Protein AF-D8LJP8-F1 (afdb_monomer_lite)

Radius of gyration: 21.9 Å; chains: 1; bounding box: 52×28×73 Å

Sequence (180 aa):
MHTNVEKFDPRVEEVFKGVQVVSAMCDAFAHGAFSVANVTGPIDVIYMVYLHGGVPVEGTPTKDTMECIILFVAAVGMVVGLWTYGHKVMTTIGARIAKITPSRGFSIELGAVLVMITCTRTKVGATVGVALLEGKLGLNFPMLFKIVVGWGATVVICGPACALFFVQGVYAPFAYDTVD

Structure (mmCIF, N/CA/C/O backbone):
data_AF-D8LJP8-F1
#
_entry.id   AF-D8LJP8-F1
#
loop_
_atom_site.group_PDB
_atom_site.id
_atom_site.type_symbol
_atom_site.label_atom_id
_atom_site.label_alt_id
_atom_site.label_comp_id
_atom_site.label_asym_id
_atom_site.label_entity_id
_atom_site.label_seq_id
_atom_site.pdbx_PDB_ins_code
_atom_site.Cartn_x
_atom_site.Cartn_y
_atom_site.Cartn_z
_atom_site.occupancy
_atom_site.B_iso_or_equiv
_atom_site.auth_seq_id
_atom_site.auth_comp_id
_atom_site.auth_asym_id
_atom_site.auth_atom_id
_atom_site.pdbx_PDB_model_num
ATOM 1 N N . MET A 1 1 ? -26.110 1.781 10.445 1.00 49.38 1 MET A N 1
ATOM 2 C CA . MET A 1 1 ? -25.273 0.712 9.851 1.00 49.38 1 MET A CA 1
ATOM 3 C C . MET A 1 1 ? -24.505 -0.131 10.876 1.00 49.38 1 MET A C 1
ATOM 5 O O . MET A 1 1 ? -24.266 -1.284 10.570 1.00 49.38 1 MET A O 1
ATOM 9 N N . HIS A 1 2 ? -24.183 0.352 12.089 1.00 61.50 2 HIS A N 1
ATOM 10 C CA . HIS A 1 2 ? -23.425 -0.429 13.093 1.00 61.50 2 HIS A CA 1
ATOM 11 C C . HIS A 1 2 ? -24.123 -0.500 14.465 1.00 61.50 2 HIS A C 1
ATOM 13 O O . HIS A 1 2 ? -23.539 -0.159 15.491 1.00 61.50 2 HIS A O 1
ATOM 19 N N . THR A 1 3 ? -25.404 -0.870 14.484 1.00 56.06 3 THR A N 1
ATOM 20 C CA . THR A 1 3 ? -26.235 -0.920 15.705 1.00 56.06 3 THR A CA 1
ATOM 21 C C . THR A 1 3 ? -26.060 -2.201 16.526 1.00 56.06 3 THR A C 1
ATOM 23 O O . THR A 1 3 ? -26.258 -2.149 17.733 1.00 56.06 3 THR A O 1
ATOM 26 N N . ASN A 1 4 ? -25.614 -3.302 15.909 1.00 62.75 4 ASN A N 1
ATOM 27 C CA . ASN A 1 4 ? -25.424 -4.615 16.557 1.00 62.75 4 ASN A CA 1
ATOM 28 C C . ASN A 1 4 ? -23.976 -4.884 16.995 1.00 62.75 4 ASN A C 1
ATOM 30 O O . ASN A 1 4 ? -23.571 -6.027 17.168 1.00 62.75 4 ASN A O 1
ATOM 34 N N . VAL A 1 5 ? -23.171 -3.833 17.104 1.00 64.88 5 VAL A N 1
ATOM 35 C CA . VAL A 1 5 ? -21.741 -3.955 17.370 1.00 64.88 5 VAL A CA 1
ATOM 36 C C . VAL A 1 5 ? -21.498 -3.909 18.875 1.00 64.88 5 VAL A C 1
ATOM 38 O O . VAL A 1 5 ? -22.013 -3.009 19.543 1.00 64.88 5 VAL A O 1
ATOM 41 N N . GLU A 1 6 ? -20.702 -4.852 19.385 1.00 67.88 6 GLU A N 1
ATOM 42 C CA . GLU A 1 6 ? -20.292 -4.897 20.791 1.00 67.88 6 GLU A CA 1
ATOM 43 C C . GLU A 1 6 ? -19.692 -3.550 21.213 1.00 67.88 6 GLU A C 1
ATOM 45 O O . GLU A 1 6 ? -18.877 -2.960 20.490 1.00 67.88 6 GLU A O 1
ATOM 50 N N . LYS A 1 7 ? -20.174 -3.032 22.347 1.00 74.06 7 LYS A N 1
ATOM 51 C CA . LYS A 1 7 ? -19.783 -1.734 22.893 1.00 74.06 7 LYS A CA 1
ATOM 52 C C . LYS A 1 7 ? -18.790 -1.969 24.023 1.00 74.06 7 LYS A C 1
ATOM 54 O O . LYS A 1 7 ? -19.173 -2.484 25.067 1.00 74.06 7 LYS A O 1
ATOM 59 N N . PHE A 1 8 ? -17.548 -1.563 23.807 1.00 77.31 8 PHE A N 1
ATOM 60 C CA . PHE A 1 8 ? -16.518 -1.590 24.839 1.00 77.31 8 PHE A CA 1
ATOM 61 C C . PHE A 1 8 ? -16.682 -0.437 25.836 1.00 77.31 8 PHE A C 1
ATOM 63 O O . PHE A 1 8 ? -17.315 0.581 25.532 1.00 77.31 8 PHE A O 1
ATOM 70 N N . ASP A 1 9 ? -16.116 -0.612 27.032 1.00 86.38 9 ASP A N 1
ATOM 71 C CA . ASP A 1 9 ? -16.129 0.403 28.087 1.00 86.38 9 ASP A CA 1
ATOM 72 C C . ASP A 1 9 ? -15.403 1.683 27.611 1.00 86.38 9 ASP A C 1
ATOM 74 O O . ASP A 1 9 ? -14.249 1.605 27.168 1.00 86.38 9 ASP A O 1
ATOM 78 N N . PRO A 1 10 ? -16.032 2.871 27.714 1.00 84.19 10 PRO A N 1
ATOM 79 C CA . PRO A 1 10 ? -15.422 4.138 27.316 1.00 84.19 10 PRO A CA 1
ATOM 80 C C . PRO A 1 10 ? -14.067 4.429 27.972 1.00 84.19 10 PRO A C 1
ATOM 82 O O . PRO A 1 10 ? -13.213 5.041 27.333 1.00 84.19 10 PRO A O 1
ATOM 85 N N . ARG A 1 11 ? -13.851 3.988 29.219 1.00 84.50 11 ARG A N 1
ATOM 86 C CA . ARG A 1 11 ? -12.587 4.200 29.946 1.00 84.50 11 ARG A CA 1
ATOM 87 C C . ARG A 1 11 ? -11.441 3.413 29.323 1.00 84.50 11 ARG A C 1
ATOM 89 O O . ARG A 1 11 ? -10.325 3.913 29.233 1.00 84.50 11 ARG A O 1
ATOM 96 N N . VAL A 1 12 ? -11.725 2.195 28.867 1.00 84.25 12 VAL A N 1
ATOM 97 C CA . VAL A 1 12 ? -10.744 1.355 28.170 1.00 84.25 12 VAL A CA 1
ATOM 98 C C . VAL A 1 12 ? -10.414 1.977 26.817 1.00 84.25 12 VAL A C 1
ATOM 100 O O . VAL A 1 12 ? -9.245 2.145 26.486 1.00 84.25 12 VAL A O 1
ATOM 103 N N . GLU A 1 13 ? -11.427 2.411 26.066 1.00 87.12 13 GLU A N 1
ATOM 104 C CA . GLU A 1 13 ? -11.219 3.071 24.773 1.00 87.12 13 GLU A CA 1
ATOM 105 C C . GLU A 1 13 ? -10.412 4.371 24.892 1.00 87.12 13 GLU A C 1
ATOM 107 O O . GLU A 1 13 ? -9.643 4.699 23.993 1.00 87.12 13 GLU A O 1
ATOM 112 N N . GLU A 1 14 ? -10.537 5.110 25.994 1.00 87.38 14 GLU A N 1
ATOM 113 C CA . GLU A 1 14 ? -9.753 6.324 26.235 1.00 87.38 14 GLU A CA 1
ATOM 114 C C . GLU A 1 14 ? -8.258 6.041 26.419 1.00 87.38 14 GLU A C 1
ATOM 116 O O . GLU A 1 14 ? -7.433 6.721 25.811 1.00 87.38 14 GLU A O 1
ATOM 121 N N . VAL A 1 15 ? -7.905 4.992 27.165 1.00 88.81 15 VAL A N 1
ATOM 122 C CA . VAL A 1 15 ? -6.510 4.542 27.301 1.00 88.81 15 VAL A CA 1
ATOM 123 C C . VAL A 1 15 ? -5.977 4.020 25.964 1.00 88.81 15 VAL A C 1
ATOM 125 O O . VAL A 1 15 ? -4.871 4.371 25.547 1.00 88.81 15 VAL A O 1
ATOM 128 N N . PHE A 1 16 ? -6.785 3.238 25.243 1.00 87.88 16 PHE A N 1
ATOM 129 C CA . PHE A 1 16 ? -6.397 2.680 23.949 1.00 87.88 16 PHE A CA 1
ATOM 130 C C . PHE A 1 16 ? -6.230 3.737 22.854 1.00 87.88 16 PHE A C 1
ATOM 132 O O . PHE A 1 16 ? -5.479 3.484 21.921 1.00 87.88 16 PHE A O 1
ATOM 139 N N . LYS A 1 17 ? -6.825 4.936 22.958 1.00 88.12 17 LYS A N 1
ATOM 140 C CA . LYS A 1 17 ? -6.559 6.033 22.001 1.00 88.12 17 LYS A CA 1
ATOM 141 C C . LYS A 1 17 ? -5.079 6.384 21.922 1.00 88.12 17 LYS A C 1
ATOM 143 O O . LYS A 1 17 ? -4.559 6.533 20.822 1.00 88.12 17 LYS A O 1
ATOM 148 N N . GLY A 1 18 ? -4.411 6.526 23.068 1.00 89.56 18 GLY A N 1
ATOM 149 C CA . GLY A 1 18 ? -2.990 6.881 23.101 1.00 89.56 18 GLY A CA 1
ATOM 150 C C . GLY A 1 18 ? -2.128 5.788 22.475 1.00 89.56 18 GLY A C 1
ATOM 151 O O . GLY A 1 18 ? -1.296 6.065 21.614 1.00 89.56 18 GLY A O 1
ATOM 152 N N . VAL A 1 19 ? -2.393 4.537 22.854 1.00 88.94 19 VAL A N 1
ATOM 153 C CA . VAL A 1 19 ? -1.690 3.364 22.319 1.00 88.94 19 VAL A CA 1
ATOM 154 C C . VAL A 1 19 ? -1.917 3.225 20.811 1.00 88.94 19 VAL A C 1
ATOM 156 O O . VAL A 1 19 ? -0.961 3.004 20.075 1.00 88.94 19 VAL A O 1
ATOM 159 N N . GLN A 1 20 ? -3.152 3.441 20.354 1.00 89.94 20 GLN A N 1
ATOM 160 C CA . GLN A 1 20 ? -3.548 3.334 18.954 1.00 89.94 20 GLN A CA 1
ATOM 161 C C . GLN A 1 20 ? -2.838 4.345 18.052 1.00 89.94 20 GLN A C 1
ATOM 163 O O . GLN A 1 20 ? -2.510 4.043 16.912 1.00 89.94 20 GLN A O 1
ATOM 168 N N . VAL A 1 21 ? -2.602 5.566 18.536 1.00 91.25 21 VAL A N 1
ATOM 169 C CA . VAL A 1 21 ? -1.861 6.565 17.751 1.00 91.25 21 VAL A CA 1
ATOM 170 C C . VAL A 1 21 ? -0.415 6.116 17.556 1.00 91.25 21 VAL A C 1
ATOM 172 O O . VAL A 1 21 ? 0.109 6.206 16.449 1.00 91.25 21 VAL A O 1
ATOM 175 N N . VAL A 1 22 ? 0.221 5.598 18.607 1.00 89.81 22 VAL A N 1
ATOM 176 C CA . VAL A 1 22 ? 1.611 5.130 18.531 1.00 89.81 22 VAL A CA 1
ATOM 177 C C . VAL A 1 22 ? 1.727 3.909 17.618 1.00 89.81 22 VAL A C 1
ATOM 179 O O . VAL A 1 22 ? 2.612 3.876 16.763 1.00 89.81 22 VAL A O 1
ATOM 182 N N . SER A 1 23 ? 0.825 2.931 17.740 1.00 88.25 23 SER A N 1
ATOM 183 C CA . SER A 1 23 ? 0.823 1.755 16.864 1.00 88.25 23 SER A CA 1
ATOM 184 C C . SER A 1 23 ? 0.556 2.123 15.405 1.00 88.25 23 SER A C 1
ATOM 186 O O . SER A 1 23 ? 1.270 1.630 14.532 1.00 88.25 23 SER A O 1
ATOM 188 N N . ALA A 1 24 ? -0.355 3.065 15.143 1.00 88.81 24 ALA A N 1
ATOM 189 C CA . ALA A 1 24 ? -0.639 3.546 13.794 1.00 88.81 24 ALA A CA 1
ATOM 190 C C . ALA A 1 24 ? 0.585 4.223 13.162 1.00 88.81 24 ALA A C 1
ATOM 192 O O . ALA A 1 24 ? 0.849 4.050 11.973 1.00 88.81 24 ALA A O 1
ATOM 193 N N . MET A 1 25 ? 1.372 4.968 13.948 1.00 89.44 25 MET A N 1
ATOM 194 C CA . MET A 1 25 ? 2.631 5.557 13.479 1.00 89.44 25 MET A CA 1
ATOM 195 C C . MET A 1 25 ? 3.663 4.481 13.124 1.00 89.44 25 MET A C 1
ATOM 197 O O . MET A 1 25 ? 4.328 4.586 12.091 1.00 89.44 25 MET A O 1
ATOM 201 N N . CYS A 1 26 ? 3.786 3.436 13.946 1.00 86.06 26 CYS A N 1
ATOM 202 C CA . CYS A 1 26 ? 4.675 2.310 13.667 1.00 86.06 26 CYS A CA 1
ATOM 203 C C . CYS A 1 26 ? 4.248 1.532 12.412 1.00 86.06 26 CYS A C 1
ATOM 205 O O . CYS A 1 26 ? 5.097 1.231 11.570 1.00 86.06 26 CYS A O 1
ATOM 207 N N . ASP A 1 27 ? 2.952 1.242 12.254 1.00 84.75 27 ASP A N 1
ATOM 208 C CA . ASP A 1 27 ? 2.421 0.566 11.065 1.00 84.75 27 ASP A CA 1
ATOM 209 C C . ASP A 1 27 ? 2.625 1.418 9.808 1.00 84.75 27 ASP A C 1
ATOM 211 O O . ASP A 1 27 ? 3.135 0.917 8.805 1.00 84.75 27 ASP A O 1
ATOM 215 N N . ALA A 1 28 ? 2.336 2.722 9.874 1.00 87.12 28 ALA A N 1
ATOM 216 C CA . ALA A 1 28 ? 2.555 3.644 8.764 1.00 87.12 28 ALA A CA 1
ATOM 217 C C . ALA A 1 28 ? 4.030 3.696 8.336 1.00 87.12 28 ALA A C 1
ATOM 219 O O . ALA A 1 28 ? 4.318 3.700 7.138 1.00 87.12 28 ALA A O 1
ATOM 220 N N . PHE A 1 29 ? 4.969 3.681 9.287 1.00 84.06 29 PHE A N 1
ATOM 221 C CA . PHE A 1 29 ? 6.401 3.632 8.989 1.00 84.06 29 PHE A CA 1
ATOM 222 C C . PHE A 1 29 ? 6.801 2.318 8.302 1.00 84.06 29 PHE A C 1
ATOM 224 O O . PHE A 1 29 ? 7.418 2.340 7.234 1.00 84.06 29 PHE A O 1
ATOM 231 N N . ALA A 1 30 ? 6.404 1.172 8.863 1.00 81.94 30 ALA A N 1
ATOM 232 C CA . ALA A 1 30 ? 6.719 -0.143 8.304 1.00 81.94 30 ALA A CA 1
ATOM 233 C C . ALA A 1 30 ? 6.080 -0.352 6.917 1.00 81.94 30 ALA A C 1
ATOM 235 O O . ALA A 1 30 ? 6.735 -0.799 5.972 1.00 81.94 30 ALA A O 1
ATOM 236 N N . HIS A 1 31 ? 4.806 0.024 6.764 1.00 80.50 31 HIS A N 1
ATOM 237 C CA . HIS A 1 31 ? 4.093 0.011 5.488 1.00 80.50 31 HIS A CA 1
ATOM 238 C C . HIS A 1 31 ? 4.750 0.955 4.477 1.00 80.50 31 HIS A C 1
ATOM 240 O O . HIS A 1 31 ? 4.859 0.613 3.293 1.00 80.50 31 HIS A O 1
ATOM 246 N N . GLY A 1 32 ? 5.183 2.127 4.941 1.00 83.12 32 GLY A N 1
ATOM 247 C CA . GLY A 1 32 ? 5.884 3.128 4.155 1.00 83.12 32 GLY A CA 1
ATOM 248 C C . GLY A 1 32 ? 7.150 2.566 3.528 1.00 83.12 32 GLY A C 1
ATOM 249 O O . GLY A 1 32 ? 7.269 2.553 2.304 1.00 83.12 32 GLY A O 1
ATOM 250 N N . ALA A 1 33 ? 8.035 2.013 4.358 1.00 79.38 33 ALA A N 1
ATOM 251 C CA . ALA A 1 33 ? 9.297 1.419 3.925 1.00 79.38 33 ALA A CA 1
ATOM 252 C C . ALA A 1 33 ? 9.096 0.310 2.876 1.00 79.38 33 ALA A C 1
ATOM 254 O O . ALA A 1 33 ? 9.751 0.318 1.834 1.00 79.38 33 ALA A O 1
ATOM 255 N N . PHE A 1 34 ? 8.134 -0.593 3.097 1.00 80.12 34 PHE A N 1
ATOM 256 C CA . PHE A 1 34 ? 7.815 -1.660 2.140 1.00 80.12 34 PHE A CA 1
ATOM 257 C C . PHE A 1 34 ? 7.303 -1.120 0.797 1.00 80.12 34 PHE A C 1
ATOM 259 O O . PHE A 1 34 ? 7.653 -1.628 -0.266 1.00 80.12 34 PHE A O 1
ATOM 266 N N . SER A 1 35 ? 6.468 -0.079 0.833 1.00 84.06 35 SER A N 1
ATOM 267 C CA . SER A 1 35 ? 5.879 0.486 -0.386 1.00 84.06 35 SER A CA 1
ATOM 268 C C . SER A 1 35 ? 6.912 1.257 -1.204 1.00 84.06 35 SER A C 1
ATOM 270 O O . SER A 1 35 ? 6.898 1.163 -2.428 1.00 84.06 35 SER A O 1
ATOM 272 N N . VAL A 1 36 ? 7.835 1.966 -0.542 1.00 82.31 36 VAL A N 1
ATOM 273 C CA . VAL A 1 36 ? 8.947 2.663 -1.205 1.00 82.31 36 VAL A CA 1
ATOM 274 C C . VAL A 1 36 ? 9.844 1.668 -1.941 1.00 82.31 36 VAL A C 1
ATOM 276 O O . VAL A 1 36 ? 10.126 1.897 -3.112 1.00 82.31 36 VAL A O 1
ATOM 279 N N . ALA A 1 37 ? 10.195 0.533 -1.326 1.00 76.19 37 ALA A N 1
ATOM 280 C CA . ALA A 1 37 ? 11.026 -0.492 -1.966 1.00 76.19 37 ALA A CA 1
ATOM 281 C C . ALA A 1 37 ? 10.419 -1.035 -3.277 1.00 76.19 37 ALA A C 1
ATOM 283 O O . ALA A 1 37 ? 11.126 -1.225 -4.267 1.00 76.19 37 ALA A O 1
ATOM 284 N N . ASN A 1 38 ? 9.095 -1.230 -3.311 1.00 79.31 38 ASN A N 1
ATOM 285 C CA . ASN A 1 38 ? 8.394 -1.687 -4.516 1.00 79.31 38 ASN A CA 1
ATOM 286 C C . ASN A 1 38 ? 8.396 -0.643 -5.645 1.00 79.31 38 ASN A C 1
ATOM 288 O O . ASN A 1 38 ? 8.328 -1.014 -6.814 1.00 79.31 38 ASN A O 1
ATOM 292 N N . VAL A 1 39 ? 8.455 0.650 -5.309 1.00 83.75 39 VAL A N 1
ATOM 293 C CA . VAL A 1 39 ? 8.534 1.744 -6.291 1.00 83.75 39 VAL A CA 1
ATOM 294 C C . VAL A 1 39 ? 9.967 1.936 -6.779 1.00 83.75 39 VAL A C 1
ATOM 296 O O . VAL A 1 39 ? 10.181 2.151 -7.970 1.00 83.75 39 VAL A O 1
ATOM 299 N N . THR A 1 40 ? 10.955 1.852 -5.886 1.00 81.44 40 THR A N 1
ATOM 300 C CA . THR A 1 40 ? 12.355 2.093 -6.245 1.00 81.44 40 THR A CA 1
ATOM 301 C C . THR A 1 40 ? 12.964 0.980 -7.080 1.00 81.44 40 THR A C 1
ATOM 303 O O . THR A 1 40 ? 13.762 1.293 -7.952 1.00 81.44 40 THR A O 1
ATOM 306 N N . GLY A 1 41 ? 12.572 -0.284 -6.884 1.00 76.88 41 GLY A N 1
ATOM 307 C CA . GLY A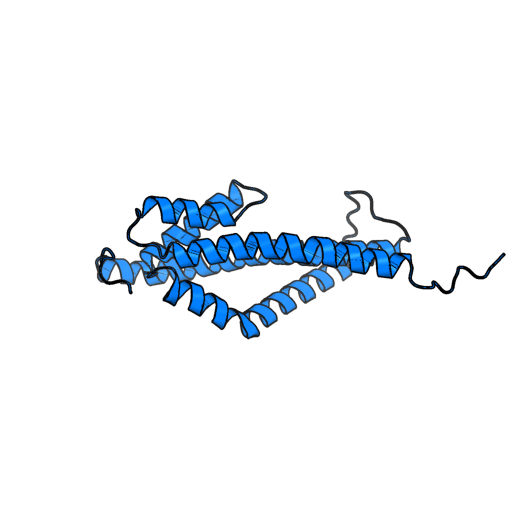 1 41 ? 13.148 -1.419 -7.620 1.00 76.88 41 GLY A CA 1
ATOM 308 C C . GLY A 1 41 ? 13.143 -1.245 -9.149 1.00 76.88 41 GLY A C 1
ATOM 309 O O . GLY A 1 41 ? 14.205 -1.290 -9.763 1.00 76.88 41 GLY A O 1
ATOM 310 N N . PRO A 1 42 ? 11.989 -0.988 -9.793 1.00 81.56 42 PRO A N 1
ATOM 311 C CA . PRO A 1 42 ? 11.943 -0.760 -11.239 1.00 81.56 42 PRO A CA 1
ATOM 312 C C . PRO A 1 42 ? 12.737 0.470 -11.707 1.00 81.56 42 PRO A C 1
ATOM 314 O O . PRO A 1 42 ? 13.353 0.428 -12.769 1.00 81.56 42 PRO A O 1
ATOM 317 N N . ILE A 1 43 ? 12.725 1.562 -10.932 1.00 82.94 43 ILE A N 1
ATOM 318 C CA . ILE A 1 43 ? 13.447 2.802 -11.270 1.00 82.94 43 ILE A CA 1
ATOM 319 C C . ILE A 1 43 ? 14.957 2.559 -11.238 1.00 82.94 43 ILE A C 1
ATOM 321 O O . ILE A 1 43 ? 15.672 2.997 -12.139 1.00 82.94 43 ILE A O 1
ATOM 325 N N . ASP A 1 44 ? 15.421 1.829 -10.228 1.00 78.38 44 ASP A N 1
ATOM 326 C CA . ASP A 1 44 ? 16.820 1.463 -10.063 1.00 78.38 44 ASP A CA 1
ATOM 327 C C . ASP A 1 44 ? 17.318 0.591 -11.225 1.00 78.38 44 ASP A C 1
ATOM 329 O O . ASP A 1 44 ? 18.334 0.898 -11.844 1.00 78.38 44 ASP A O 1
ATOM 333 N N . VAL A 1 45 ? 16.536 -0.413 -11.639 1.00 77.62 45 VAL A N 1
ATOM 334 C CA . VAL A 1 45 ? 16.874 -1.251 -12.805 1.00 77.62 45 VAL A CA 1
ATOM 335 C C . VAL A 1 45 ? 17.012 -0.419 -14.085 1.00 77.62 45 VAL A C 1
ATOM 337 O O . VAL A 1 45 ? 17.961 -0.620 -14.841 1.00 77.62 45 VAL A O 1
ATOM 340 N N . ILE A 1 46 ? 16.109 0.537 -14.331 1.00 81.69 46 ILE A N 1
ATOM 341 C CA . ILE A 1 46 ? 16.193 1.427 -15.504 1.00 81.69 46 ILE A CA 1
ATOM 342 C C . ILE A 1 46 ? 17.469 2.278 -15.448 1.00 81.69 46 ILE A C 1
ATOM 344 O O . ILE A 1 46 ? 18.160 2.420 -16.458 1.00 81.69 46 ILE A O 1
ATOM 348 N N . TYR A 1 47 ? 17.798 2.823 -14.276 1.00 79.56 47 TYR A N 1
ATOM 349 C CA . TYR A 1 47 ? 19.001 3.629 -14.077 1.00 79.56 47 TYR A CA 1
ATOM 350 C C . TYR A 1 47 ? 20.285 2.818 -14.304 1.00 79.56 47 TYR A C 1
ATOM 352 O O . TYR A 1 47 ? 21.189 3.269 -15.010 1.00 79.56 47 TYR A O 1
ATOM 360 N N . MET A 1 48 ? 20.343 1.589 -13.786 1.00 74.56 48 MET A N 1
ATOM 361 C CA . MET A 1 48 ? 21.492 0.699 -13.965 1.00 74.56 48 MET A CA 1
ATOM 362 C C . MET A 1 48 ? 21.691 0.292 -15.426 1.00 74.56 48 MET A C 1
ATOM 364 O O . MET A 1 48 ? 22.826 0.323 -15.904 1.00 74.56 48 MET A O 1
ATOM 368 N N . VAL A 1 49 ? 20.611 -0.027 -16.150 1.00 81.88 49 VAL A N 1
ATOM 369 C CA . VAL A 1 49 ? 20.664 -0.335 -17.590 1.00 81.88 49 VAL A CA 1
ATOM 370 C C . VAL A 1 49 ? 21.145 0.875 -18.391 1.00 81.88 49 VAL A C 1
ATOM 372 O O . VAL A 1 49 ? 21.956 0.714 -19.300 1.00 81.88 49 VAL A O 1
ATOM 375 N N . TYR A 1 50 ? 20.699 2.085 -18.041 1.00 82.00 50 TYR A N 1
ATOM 376 C CA . TYR A 1 50 ? 21.135 3.318 -18.700 1.00 82.00 50 TYR A CA 1
ATOM 377 C C . TYR A 1 50 ? 22.645 3.564 -18.554 1.00 82.00 50 TYR A C 1
ATOM 379 O O . TYR A 1 50 ? 23.293 3.972 -19.514 1.00 82.00 50 TYR A O 1
ATOM 387 N N . LEU A 1 51 ? 23.214 3.304 -17.373 1.00 79.12 51 LEU A N 1
ATOM 388 C CA . LEU A 1 51 ? 24.640 3.527 -17.118 1.00 79.12 51 LEU A CA 1
ATOM 389 C C . LEU A 1 51 ? 25.546 2.413 -17.652 1.00 79.12 51 LEU A C 1
ATOM 391 O O . LEU A 1 51 ? 26.606 2.701 -18.202 1.00 79.12 51 LEU A O 1
ATOM 395 N N . HIS A 1 52 ? 25.155 1.151 -17.465 1.00 77.75 52 HIS A N 1
ATOM 396 C CA . HIS A 1 52 ? 26.025 -0.005 -17.710 1.00 77.75 52 HIS A CA 1
ATOM 397 C C . HIS A 1 52 ? 25.704 -0.749 -19.014 1.00 77.75 52 HIS A C 1
ATOM 399 O O . HIS A 1 52 ? 26.417 -1.684 -19.372 1.00 77.75 52 HIS A O 1
ATOM 405 N N . GLY A 1 53 ? 24.642 -0.362 -19.729 1.00 71.69 53 GLY A N 1
ATOM 406 C CA . GLY A 1 53 ? 24.250 -0.966 -21.007 1.00 71.69 53 GLY A CA 1
ATOM 407 C C . GLY A 1 53 ? 23.742 -2.409 -20.902 1.00 71.69 53 GLY A C 1
ATOM 408 O O . GLY A 1 53 ? 23.591 -3.080 -21.920 1.00 71.69 53 GLY A O 1
ATOM 409 N N . GLY A 1 54 ? 23.481 -2.905 -19.689 1.00 69.38 54 GLY A N 1
ATOM 410 C CA . GLY A 1 54 ? 23.031 -4.270 -19.432 1.00 69.38 54 GLY A CA 1
ATOM 411 C C . GLY A 1 54 ? 22.182 -4.364 -18.169 1.00 69.38 54 GLY A C 1
ATOM 412 O O . GLY A 1 54 ? 22.246 -3.498 -17.297 1.00 69.38 54 GLY A O 1
ATOM 413 N N . VAL A 1 55 ? 21.363 -5.415 -18.076 1.00 67.00 55 VAL A N 1
ATOM 414 C CA . VAL A 1 55 ? 20.574 -5.686 -16.867 1.00 67.00 55 VAL A CA 1
ATOM 415 C C . VAL A 1 55 ? 21.536 -6.135 -15.763 1.00 67.00 55 VAL A C 1
ATOM 417 O O . VAL A 1 55 ? 22.273 -7.101 -15.980 1.00 67.00 55 VAL A O 1
ATOM 420 N N . PRO A 1 56 ? 21.562 -5.462 -14.599 1.00 59.59 56 PRO A N 1
ATOM 421 C CA . PRO A 1 56 ? 22.420 -5.875 -13.497 1.00 59.59 56 PRO A CA 1
ATOM 422 C C . PRO A 1 56 ? 22.070 -7.302 -13.052 1.00 59.59 56 PRO A C 1
ATOM 424 O O . PRO A 1 56 ? 20.900 -7.655 -12.895 1.00 59.59 56 PRO A O 1
ATOM 427 N N . VAL A 1 57 ? 23.097 -8.132 -12.863 1.00 55.31 57 VAL A N 1
ATOM 428 C CA . VAL A 1 57 ? 22.958 -9.458 -12.247 1.00 55.31 57 VAL A CA 1
ATOM 429 C C . VAL A 1 57 ? 22.668 -9.246 -10.759 1.00 55.31 57 VAL A C 1
ATOM 431 O O . VAL A 1 57 ? 23.301 -8.393 -10.137 1.00 55.31 57 VAL A O 1
ATOM 434 N N . GLU A 1 58 ? 21.709 -9.992 -10.195 1.00 47.03 58 GLU A N 1
ATOM 435 C CA . GLU A 1 58 ? 21.343 -9.911 -8.772 1.00 47.03 58 GLU A CA 1
ATOM 436 C C . GLU A 1 58 ? 22.593 -9.822 -7.878 1.00 47.03 58 GLU A C 1
ATOM 438 O O . GLU A 1 58 ? 23.415 -10.738 -7.845 1.00 47.03 58 GLU A O 1
ATOM 443 N N . GLY A 1 59 ? 22.726 -8.712 -7.142 1.00 47.66 59 GLY A N 1
ATOM 444 C CA . GLY A 1 59 ? 23.763 -8.542 -6.125 1.00 47.66 59 GLY A CA 1
ATOM 445 C C . GLY A 1 59 ? 24.894 -7.560 -6.434 1.00 47.66 59 GLY A C 1
ATOM 446 O O . GLY A 1 59 ? 25.810 -7.495 -5.620 1.00 47.66 59 GLY A O 1
ATOM 447 N N . THR A 1 60 ? 24.864 -6.777 -7.519 1.00 49.34 60 THR A N 1
ATOM 448 C CA . THR A 1 60 ? 25.776 -5.622 -7.675 1.00 49.34 60 THR A CA 1
ATOM 449 C C . THR A 1 60 ? 25.304 -4.453 -6.804 1.00 49.34 60 THR A C 1
ATOM 451 O O . THR A 1 60 ? 24.290 -3.840 -7.134 1.00 49.34 60 THR A O 1
ATOM 454 N N . PRO A 1 61 ? 25.988 -4.123 -5.691 1.00 47.16 61 PRO A N 1
ATOM 455 C CA . PRO A 1 61 ? 25.610 -3.008 -4.844 1.00 47.16 61 PRO A CA 1
ATOM 456 C C . PRO A 1 61 ? 26.323 -1.763 -5.362 1.00 47.16 61 PRO A C 1
ATOM 458 O O . PRO A 1 61 ? 27.469 -1.504 -4.987 1.00 47.16 61 PRO A O 1
ATOM 461 N N . THR A 1 62 ? 25.674 -0.985 -6.215 1.00 50.19 62 THR A N 1
ATOM 462 C CA . THR A 1 62 ? 26.196 0.333 -6.580 1.00 50.19 62 THR A CA 1
ATOM 463 C C . THR A 1 62 ? 25.666 1.322 -5.557 1.00 50.19 62 THR A C 1
ATOM 465 O O . THR A 1 62 ? 24.713 2.041 -5.814 1.00 50.19 62 THR A O 1
ATOM 468 N N . LYS A 1 63 ? 26.281 1.321 -4.361 1.00 51.66 63 LYS A N 1
ATOM 469 C CA . LYS A 1 63 ? 26.036 2.299 -3.285 1.00 51.66 63 LYS A CA 1
ATOM 470 C C . LYS A 1 63 ? 26.465 3.698 -3.732 1.00 51.66 63 LYS A C 1
ATOM 472 O O . LYS A 1 63 ? 27.418 4.274 -3.207 1.00 51.66 63 LYS A O 1
ATOM 477 N N . ASP A 1 64 ? 25.761 4.228 -4.709 1.00 59.16 64 ASP A N 1
ATOM 478 C CA . ASP A 1 64 ? 25.998 5.523 -5.293 1.00 59.16 64 ASP A CA 1
ATOM 479 C C . ASP A 1 64 ? 25.022 6.513 -4.672 1.00 59.16 64 ASP A C 1
ATOM 481 O O . ASP A 1 64 ? 23.874 6.198 -4.355 1.00 59.16 64 ASP A O 1
ATOM 485 N N . THR A 1 65 ? 25.462 7.762 -4.541 1.00 64.06 65 THR A N 1
ATOM 486 C CA . THR A 1 65 ? 24.650 8.900 -4.078 1.00 64.06 65 THR A CA 1
ATOM 487 C C . THR A 1 65 ? 23.286 8.989 -4.781 1.00 64.06 65 THR A C 1
ATOM 489 O O . THR A 1 65 ? 22.340 9.561 -4.239 1.00 64.06 65 THR A O 1
ATOM 492 N N . MET A 1 66 ? 23.167 8.408 -5.977 1.00 69.31 66 MET A N 1
ATOM 493 C CA . MET A 1 66 ? 21.943 8.403 -6.762 1.00 69.31 66 MET A CA 1
ATOM 494 C C . MET A 1 66 ? 20.864 7.436 -6.238 1.00 69.31 66 MET A C 1
ATOM 496 O O . MET A 1 66 ? 19.683 7.771 -6.333 1.00 69.31 66 MET A O 1
ATOM 500 N N . GLU A 1 67 ? 21.223 6.331 -5.569 1.00 70.81 67 GLU A N 1
ATOM 501 C CA . GLU A 1 67 ? 20.251 5.453 -4.887 1.00 70.81 67 GLU A CA 1
ATOM 502 C C . GLU A 1 67 ? 19.486 6.226 -3.797 1.00 70.81 67 GLU A C 1
ATOM 504 O O . GLU A 1 67 ? 18.260 6.142 -3.688 1.00 70.81 67 GLU A O 1
ATOM 509 N N . CYS A 1 68 ? 20.194 7.064 -3.030 1.00 79.75 68 CYS A N 1
ATOM 510 C CA . CYS A 1 68 ? 19.595 7.912 -1.996 1.00 79.75 68 CYS A CA 1
ATOM 511 C C . CYS A 1 68 ? 18.583 8.913 -2.573 1.00 79.75 68 CYS A C 1
ATOM 513 O O . CYS A 1 68 ? 17.551 9.176 -1.952 1.00 79.75 68 CYS A O 1
ATOM 515 N N . ILE A 1 69 ? 18.855 9.466 -3.758 1.00 86.12 69 ILE A N 1
ATOM 516 C CA . ILE A 1 69 ? 17.954 10.417 -4.423 1.00 86.12 69 ILE A CA 1
ATOM 517 C C . ILE A 1 69 ? 16.701 9.697 -4.931 1.00 86.12 69 ILE A C 1
ATOM 519 O O . ILE A 1 69 ? 15.595 10.196 -4.727 1.00 86.12 69 ILE A O 1
ATOM 523 N N . ILE A 1 70 ? 16.846 8.510 -5.526 1.00 85.94 70 ILE A N 1
ATOM 524 C CA . ILE A 1 70 ? 15.713 7.698 -5.997 1.00 85.94 70 ILE A CA 1
ATOM 525 C C . ILE A 1 70 ? 14.800 7.318 -4.822 1.00 85.94 70 ILE A C 1
ATOM 527 O O . ILE A 1 70 ? 13.581 7.498 -4.901 1.00 85.94 70 ILE A O 1
ATOM 531 N N . LEU A 1 71 ? 15.380 6.879 -3.700 1.00 85.62 71 LEU A N 1
ATOM 532 C CA . LEU A 1 71 ? 14.649 6.597 -2.459 1.00 85.62 71 LEU A CA 1
ATOM 533 C C . LEU A 1 71 ? 13.912 7.832 -1.930 1.00 85.62 71 LEU A C 1
ATOM 535 O O . LEU A 1 71 ? 12.742 7.738 -1.552 1.00 85.62 71 LEU A O 1
ATOM 539 N N . PHE A 1 72 ? 14.565 8.996 -1.934 1.00 89.25 72 PHE A N 1
ATOM 540 C CA . PHE A 1 72 ? 13.957 10.244 -1.479 1.00 89.25 72 PHE A CA 1
ATOM 541 C C . PHE A 1 72 ? 12.776 10.664 -2.362 1.00 89.25 72 PHE A C 1
ATOM 543 O O . PHE A 1 72 ? 11.701 10.975 -1.846 1.00 89.25 72 PHE A O 1
ATOM 550 N N . VAL A 1 73 ? 12.933 10.621 -3.687 1.00 91.25 73 VAL A N 1
ATOM 551 C CA . VAL A 1 73 ? 11.862 10.955 -4.638 1.00 91.25 73 VAL A CA 1
ATOM 552 C C . VAL A 1 73 ? 10.678 10.002 -4.481 1.00 91.25 73 VAL A C 1
ATOM 554 O O . VAL A 1 73 ? 9.533 10.456 -4.425 1.00 91.25 73 VAL A O 1
ATOM 557 N N . ALA A 1 74 ? 10.930 8.698 -4.340 1.00 89.12 74 ALA A N 1
ATOM 558 C CA . ALA A 1 74 ? 9.880 7.711 -4.106 1.00 89.12 74 ALA A CA 1
ATOM 559 C C . ALA A 1 74 ? 9.128 7.969 -2.787 1.00 89.12 74 ALA A C 1
ATOM 561 O O . ALA A 1 74 ? 7.894 7.932 -2.764 1.00 89.12 74 ALA A O 1
ATOM 562 N N . ALA A 1 75 ? 9.842 8.295 -1.705 1.00 89.44 75 ALA A N 1
ATOM 563 C CA . ALA A 1 75 ? 9.238 8.628 -0.417 1.00 89.44 75 ALA A CA 1
ATOM 564 C C . ALA A 1 75 ? 8.375 9.900 -0.491 1.00 89.44 75 ALA A C 1
ATOM 566 O O . ALA A 1 75 ? 7.231 9.894 -0.031 1.00 89.44 75 ALA A O 1
ATOM 567 N N . VAL A 1 76 ? 8.876 10.968 -1.120 1.00 93.25 76 VAL A N 1
ATOM 568 C CA . VAL A 1 76 ? 8.122 12.217 -1.318 1.00 93.25 76 VAL A CA 1
ATOM 569 C C . VAL A 1 76 ? 6.870 11.970 -2.160 1.00 93.25 76 VAL A C 1
ATOM 571 O O . VAL A 1 76 ? 5.786 12.415 -1.782 1.00 93.25 76 VAL A O 1
ATOM 574 N N . GLY A 1 77 ? 6.979 11.211 -3.254 1.00 91.75 77 GLY A N 1
ATOM 575 C CA . GLY A 1 77 ? 5.836 10.847 -4.094 1.00 91.75 77 GLY A CA 1
ATOM 576 C C . GLY A 1 77 ? 4.749 10.093 -3.320 1.00 91.75 77 GLY A C 1
ATOM 577 O O . GLY A 1 77 ? 3.566 10.414 -3.441 1.00 91.75 77 GLY A O 1
ATOM 578 N N . MET A 1 78 ? 5.146 9.152 -2.458 1.00 90.12 78 MET A N 1
ATOM 579 C CA . MET A 1 78 ? 4.242 8.429 -1.556 1.00 90.12 78 MET A CA 1
ATOM 580 C C . MET A 1 78 ? 3.500 9.371 -0.596 1.00 90.12 78 MET A C 1
ATOM 582 O O . MET A 1 78 ? 2.275 9.286 -0.473 1.00 90.12 78 MET A O 1
ATOM 586 N N . VAL A 1 79 ? 4.212 10.304 0.045 1.00 91.38 79 VAL A N 1
ATOM 587 C CA . VAL A 1 79 ? 3.615 11.284 0.971 1.00 91.38 79 VAL A CA 1
ATOM 588 C C . VAL A 1 79 ? 2.627 12.198 0.245 1.00 91.38 79 VAL A C 1
ATOM 590 O O . VAL A 1 79 ? 1.512 12.406 0.726 1.00 91.38 79 VAL A O 1
ATOM 593 N N . VAL A 1 80 ? 2.990 12.701 -0.938 1.00 93.81 80 VAL A N 1
ATOM 594 C CA . VAL A 1 80 ? 2.114 13.554 -1.757 1.00 93.81 80 VAL A CA 1
ATOM 595 C C . VAL A 1 80 ? 0.861 12.794 -2.205 1.00 93.81 80 VAL A C 1
ATOM 597 O O . VAL A 1 80 ? -0.248 13.331 -2.133 1.00 93.81 80 VAL A O 1
ATOM 600 N N . GLY A 1 81 ? 0.996 11.532 -2.615 1.00 90.62 81 GLY A N 1
ATOM 601 C CA . GLY A 1 81 ? -0.140 10.680 -2.982 1.00 90.62 81 GLY A CA 1
ATOM 602 C C . GLY A 1 81 ? -1.102 10.446 -1.813 1.00 90.62 81 GLY A C 1
ATOM 603 O O . GLY A 1 81 ? -2.320 10.585 -1.965 1.00 90.62 81 GLY A O 1
ATOM 604 N N . LEU A 1 82 ? -0.564 10.160 -0.623 1.00 88.69 82 LEU A N 1
ATOM 605 C CA . LEU A 1 82 ? -1.367 9.988 0.587 1.00 88.69 82 LEU A CA 1
ATOM 606 C C . LEU A 1 82 ? -2.081 11.287 0.978 1.00 88.69 82 LEU A C 1
ATOM 608 O O . LEU A 1 82 ? -3.267 11.254 1.305 1.00 88.69 82 LEU A O 1
ATOM 612 N N . TRP A 1 83 ? -1.400 12.431 0.903 1.00 90.62 83 TRP A N 1
ATOM 613 C CA . TRP A 1 83 ? -1.996 13.724 1.238 1.00 90.62 83 TRP A CA 1
ATOM 614 C C . TRP A 1 83 ? -3.134 14.090 0.271 1.00 90.62 83 TRP A C 1
ATOM 616 O O . TRP A 1 83 ? -4.202 14.527 0.696 1.00 90.62 83 TRP A O 1
ATOM 626 N N . THR A 1 84 ? -2.952 13.852 -1.027 1.00 92.81 84 THR A N 1
ATOM 627 C CA . THR A 1 84 ? -3.925 14.252 -2.057 1.00 92.81 84 THR A CA 1
ATOM 628 C C . THR A 1 84 ? -5.141 13.325 -2.153 1.00 92.81 84 THR A C 1
ATOM 630 O O . THR A 1 84 ? -6.273 13.807 -2.229 1.00 92.81 84 THR A O 1
ATOM 633 N N . TYR A 1 85 ? -4.948 12.001 -2.133 1.00 90.25 85 TYR A N 1
ATOM 634 C CA . TYR A 1 85 ? -6.028 11.023 -2.354 1.00 90.25 85 TYR A CA 1
ATOM 635 C C . TYR A 1 85 ? -6.315 10.103 -1.160 1.00 90.25 85 TYR A C 1
ATOM 637 O O . TYR A 1 85 ? -7.366 9.451 -1.135 1.00 90.25 85 TYR A O 1
ATOM 645 N N . GLY A 1 86 ? -5.457 10.079 -0.137 1.00 86.38 86 GLY A N 1
ATOM 646 C CA . GLY A 1 86 ? -5.586 9.178 1.013 1.00 86.38 86 GLY A CA 1
ATOM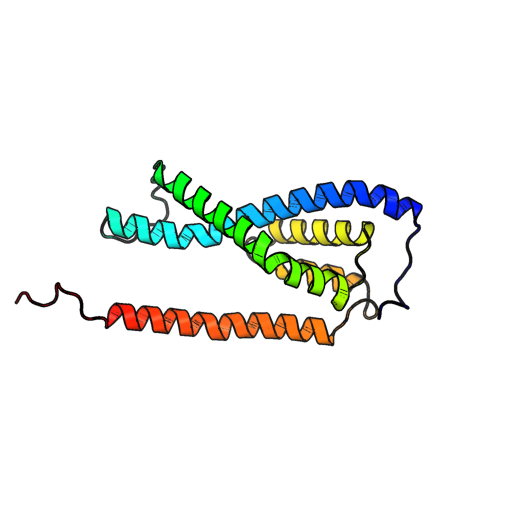 647 C C . GLY A 1 86 ? -6.883 9.357 1.800 1.00 86.38 86 GLY A C 1
ATOM 648 O O . GLY A 1 86 ? -7.472 8.373 2.250 1.00 86.38 86 GLY A O 1
ATOM 649 N N . HIS A 1 87 ? -7.404 10.584 1.897 1.00 85.19 87 HIS A N 1
ATOM 650 C CA . HIS A 1 87 ? -8.644 10.861 2.632 1.00 85.19 87 HIS A CA 1
ATOM 651 C C . HIS A 1 87 ? -9.851 10.063 2.104 1.00 85.19 87 HIS A C 1
ATOM 653 O O . HIS A 1 87 ? -10.689 9.609 2.888 1.00 85.19 87 HIS A O 1
ATOM 659 N N . LYS A 1 88 ? -9.937 9.824 0.786 1.00 85.44 88 LYS A N 1
ATOM 660 C CA . LYS A 1 88 ? -11.037 9.046 0.181 1.00 85.44 88 LYS A CA 1
ATOM 661 C C . LYS A 1 88 ? -10.999 7.583 0.625 1.00 85.44 88 LYS A C 1
ATOM 663 O O . LYS A 1 88 ? -12.043 6.993 0.917 1.00 85.44 88 LYS A O 1
ATOM 668 N N . VAL A 1 89 ? -9.798 7.015 0.707 1.00 83.06 89 VAL A N 1
ATOM 669 C CA . VAL A 1 89 ? -9.578 5.629 1.136 1.00 83.06 89 VAL A CA 1
ATOM 670 C C . VAL A 1 89 ? -9.850 5.491 2.632 1.00 83.06 89 VAL A C 1
ATOM 672 O O . VAL A 1 89 ? -10.655 4.644 3.019 1.00 83.06 89 VAL A O 1
ATOM 675 N N . MET A 1 90 ? -9.286 6.379 3.458 1.00 83.38 90 MET A N 1
ATOM 676 C CA . MET A 1 90 ? -9.495 6.373 4.913 1.00 83.38 90 MET A CA 1
ATOM 677 C C . MET A 1 90 ? -10.976 6.515 5.282 1.00 83.38 90 MET A C 1
ATOM 679 O O . MET A 1 90 ? -11.486 5.760 6.108 1.00 83.38 90 MET A O 1
ATOM 683 N N . THR A 1 91 ? -11.704 7.403 4.596 1.00 79.62 91 THR A N 1
ATOM 684 C CA . THR A 1 91 ? -13.155 7.563 4.790 1.00 79.62 91 THR A CA 1
ATOM 685 C C . THR A 1 91 ? -13.921 6.293 4.413 1.00 79.62 91 THR A C 1
ATOM 687 O O . THR A 1 91 ? -14.856 5.893 5.105 1.00 79.62 91 THR A O 1
ATOM 690 N N . THR A 1 92 ? -13.534 5.625 3.324 1.00 76.44 92 THR A N 1
ATOM 691 C CA . THR A 1 92 ? -14.209 4.402 2.869 1.00 76.44 92 THR A CA 1
ATOM 692 C C . THR A 1 92 ? -14.010 3.257 3.859 1.00 76.44 92 THR A C 1
ATOM 694 O O . THR A 1 92 ? -14.976 2.575 4.197 1.00 76.44 92 THR A O 1
ATOM 697 N N . ILE A 1 93 ? -12.792 3.076 4.370 1.00 77.00 93 ILE A N 1
ATOM 698 C CA . ILE A 1 93 ? -12.477 2.015 5.333 1.00 77.00 93 ILE A CA 1
ATOM 699 C C . ILE A 1 93 ? -13.164 2.286 6.677 1.00 77.00 93 ILE A C 1
ATOM 701 O O . ILE A 1 93 ? -13.910 1.435 7.161 1.00 77.00 93 ILE A O 1
ATOM 705 N N . GLY A 1 94 ? -12.982 3.485 7.238 1.00 69.94 94 GLY A N 1
ATOM 706 C CA . GLY A 1 94 ? -13.470 3.826 8.577 1.00 69.94 94 GLY A CA 1
ATOM 707 C C . GLY A 1 94 ? -14.988 3.996 8.688 1.00 69.94 94 GLY A C 1
ATOM 708 O O . GLY A 1 94 ? -15.541 3.773 9.761 1.00 69.94 94 GLY A O 1
ATOM 709 N N . ALA A 1 95 ? -15.678 4.372 7.603 1.00 68.19 95 ALA A N 1
ATOM 710 C CA . ALA A 1 95 ? -17.122 4.624 7.640 1.00 68.19 95 ALA A CA 1
ATOM 711 C C . ALA A 1 95 ? -17.980 3.534 6.978 1.00 68.19 95 ALA A C 1
ATOM 713 O O . ALA A 1 95 ? -19.159 3.421 7.315 1.00 68.19 95 ALA A O 1
ATOM 714 N N . ARG A 1 96 ? -17.450 2.767 6.009 1.00 64.81 96 ARG A N 1
ATOM 715 C CA . ARG A 1 96 ? -18.266 1.839 5.194 1.00 64.81 96 ARG A CA 1
ATOM 716 C C . ARG A 1 96 ? -17.994 0.354 5.435 1.00 64.81 96 ARG A C 1
ATOM 718 O O . ARG A 1 96 ? -18.848 -0.455 5.069 1.00 64.81 96 ARG A O 1
ATOM 725 N N . ILE A 1 97 ? -16.843 -0.011 6.008 1.00 64.62 97 ILE A N 1
ATOM 726 C CA . ILE A 1 97 ? -16.444 -1.418 6.181 1.00 64.62 97 ILE A CA 1
ATOM 727 C C . ILE A 1 97 ? -16.785 -1.927 7.584 1.00 64.62 97 ILE A C 1
ATOM 729 O O . ILE A 1 97 ? -17.521 -2.906 7.704 1.00 64.62 97 ILE A O 1
ATOM 733 N N . ALA A 1 98 ? -16.289 -1.261 8.628 1.00 64.25 98 ALA A N 1
ATOM 734 C CA . ALA A 1 98 ? -16.505 -1.649 10.020 1.00 64.25 98 ALA A CA 1
ATOM 735 C C . ALA A 1 98 ? -16.429 -0.427 10.946 1.00 64.25 98 ALA A C 1
ATOM 737 O O . ALA A 1 98 ? -15.732 0.543 10.651 1.00 64.25 98 ALA A O 1
ATOM 738 N N . LYS A 1 99 ? -17.117 -0.482 12.094 1.00 70.06 99 LYS A N 1
ATOM 739 C CA . LYS A 1 99 ? -16.973 0.532 13.146 1.00 70.06 99 LYS A CA 1
ATOM 740 C C . LYS A 1 99 ? -15.646 0.309 13.878 1.00 70.06 99 LYS A C 1
ATOM 742 O O . LYS A 1 99 ? -15.565 -0.564 14.745 1.00 70.06 99 LYS A O 1
ATOM 747 N N . ILE A 1 100 ? -14.640 1.105 13.528 1.00 73.56 100 ILE A N 1
ATOM 748 C CA . ILE A 1 100 ? -13.317 1.081 14.161 1.00 73.56 100 ILE A CA 1
ATOM 749 C C . ILE A 1 100 ? -13.386 1.862 15.481 1.00 73.56 100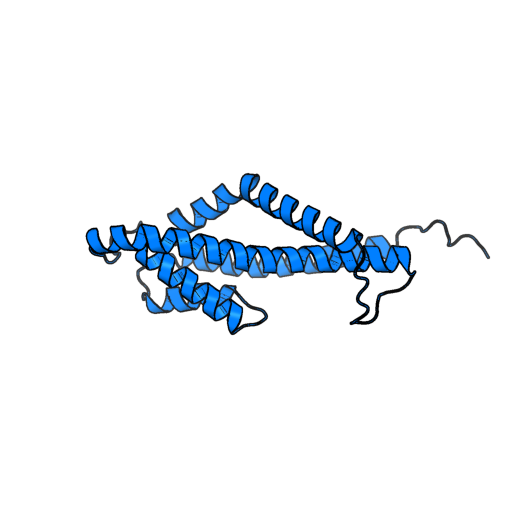 ILE A C 1
ATOM 751 O O . ILE A 1 100 ? -13.607 3.074 15.480 1.00 73.56 100 ILE A O 1
ATOM 755 N N . THR A 1 101 ? -13.224 1.171 16.609 1.00 82.62 101 THR A N 1
ATOM 756 C CA . THR A 1 101 ? -12.906 1.794 17.904 1.00 82.62 101 THR A CA 1
ATOM 757 C C . THR A 1 101 ? -11.391 1.718 18.149 1.00 82.62 101 THR A C 1
ATOM 759 O O . THR A 1 101 ? -10.743 0.865 17.541 1.00 82.62 101 THR A O 1
ATOM 762 N N . PRO A 1 102 ? -10.797 2.600 18.975 1.00 83.12 102 PRO A N 1
ATOM 763 C CA . PRO A 1 102 ? -9.361 2.585 19.279 1.00 83.12 102 PRO A CA 1
ATOM 764 C C . PRO A 1 102 ? -8.795 1.203 19.635 1.00 83.12 102 PRO A C 1
ATOM 766 O O . PRO A 1 102 ? -7.778 0.801 19.076 1.00 83.12 102 PRO A O 1
ATOM 769 N N . SER A 1 103 ? -9.483 0.442 20.488 1.00 83.56 103 SER A N 1
ATOM 770 C CA . SER A 1 103 ? -9.090 -0.927 20.855 1.00 83.56 103 SER A CA 1
ATOM 771 C C . SER A 1 103 ? -9.033 -1.885 19.655 1.00 83.56 103 SER A C 1
ATOM 773 O O . SER A 1 103 ? -8.085 -2.657 19.506 1.00 83.56 103 SER A O 1
ATOM 775 N N . ARG A 1 104 ? -10.014 -1.795 18.749 1.00 83.19 104 ARG A N 1
ATOM 776 C CA . ARG A 1 104 ? -10.070 -2.596 17.518 1.00 83.19 104 ARG A CA 1
ATOM 777 C C . ARG A 1 104 ? -9.023 -2.183 16.505 1.00 83.19 104 ARG A C 1
ATOM 779 O O . ARG A 1 104 ? -8.439 -3.052 15.867 1.00 83.19 104 ARG A O 1
ATOM 786 N N . GLY A 1 105 ? -8.788 -0.880 16.362 1.00 83.50 105 GLY A N 1
ATOM 787 C CA . GLY A 1 105 ? -7.706 -0.360 15.529 1.00 83.50 105 GLY A CA 1
ATOM 788 C C . GLY A 1 105 ? -6.373 -1.000 15.914 1.00 83.50 105 GLY A C 1
ATOM 789 O O . GLY A 1 105 ? -5.661 -1.498 15.045 1.00 83.50 105 GLY A O 1
ATOM 790 N N . PHE A 1 106 ? -6.130 -1.133 17.220 1.00 85.06 106 PHE A N 1
ATOM 791 C CA . PHE A 1 106 ? -4.867 -1.648 17.737 1.00 85.06 106 PHE A CA 1
ATOM 792 C C . PHE A 1 106 ? -4.706 -3.132 17.423 1.00 85.06 106 PHE A C 1
ATOM 794 O O . PHE A 1 106 ? -3.658 -3.573 16.954 1.00 85.06 106 PHE A O 1
ATOM 801 N N . SER A 1 107 ? -5.770 -3.917 17.614 1.00 83.94 107 SER A N 1
ATOM 802 C CA . SER A 1 107 ? -5.777 -5.334 17.235 1.00 83.94 107 SER A CA 1
ATOM 803 C C . SER A 1 107 ? -5.608 -5.544 15.726 1.00 83.94 107 SER A C 1
ATOM 805 O O . SER A 1 107 ? -4.910 -6.472 15.317 1.00 83.94 107 SER A O 1
ATOM 807 N N . ILE A 1 108 ? -6.215 -4.689 14.894 1.00 82.19 108 ILE A N 1
ATOM 808 C CA . ILE A 1 108 ? -6.075 -4.749 13.432 1.00 82.19 108 ILE A CA 1
ATOM 809 C C . ILE A 1 108 ? -4.627 -4.468 13.022 1.00 82.19 108 ILE A C 1
ATOM 811 O O . ILE A 1 108 ? -4.075 -5.214 12.214 1.00 82.19 108 ILE A O 1
ATOM 815 N N . GLU A 1 109 ? -4.004 -3.435 13.586 1.00 83.00 109 GLU A N 1
ATOM 816 C CA . GLU A 1 109 ? -2.614 -3.065 13.300 1.00 83.00 109 GLU A CA 1
ATOM 817 C C . GLU A 1 109 ? -1.630 -4.143 13.758 1.00 83.00 109 GLU A C 1
ATOM 819 O O . GLU A 1 109 ? -0.773 -4.559 12.980 1.00 83.00 109 GLU A O 1
ATOM 824 N N . LEU A 1 110 ? -1.795 -4.688 14.968 1.00 79.88 110 LEU A N 1
ATOM 825 C CA . LEU A 1 110 ? -0.979 -5.813 15.432 1.00 79.88 110 LEU A CA 1
ATOM 826 C C . LEU A 1 110 ? -1.119 -7.039 14.524 1.00 79.88 110 LEU A C 1
ATOM 828 O O . LEU A 1 110 ? -0.118 -7.662 14.169 1.00 79.88 110 LEU A O 1
ATOM 832 N N . GLY A 1 111 ? -2.343 -7.375 14.108 1.00 76.25 111 GLY A N 1
ATOM 833 C CA . GLY A 1 111 ? -2.578 -8.453 13.150 1.00 76.25 111 GLY A CA 1
ATOM 834 C C . GLY A 1 111 ? -1.897 -8.190 11.804 1.00 76.25 111 GLY A C 1
ATOM 835 O O . GLY A 1 111 ? -1.246 -9.082 11.257 1.00 76.25 111 GLY A O 1
ATOM 836 N N . ALA A 1 112 ? -1.992 -6.962 11.289 1.00 73.62 112 ALA A N 1
ATOM 837 C CA . ALA A 1 112 ? -1.362 -6.552 10.036 1.00 73.62 112 ALA A CA 1
ATOM 838 C C . ALA A 1 112 ? 0.169 -6.656 10.091 1.00 73.62 112 ALA A C 1
ATOM 840 O O . ALA A 1 112 ? 0.779 -7.175 9.152 1.00 73.62 112 ALA A O 1
ATOM 841 N N . VAL A 1 113 ? 0.786 -6.232 11.196 1.00 70.00 113 VAL A N 1
ATOM 842 C CA . VAL A 1 113 ? 2.234 -6.336 11.430 1.00 70.00 113 VAL A CA 1
ATOM 843 C C . VAL A 1 113 ? 2.679 -7.791 11.542 1.00 70.00 113 VAL A C 1
ATOM 845 O O . VAL A 1 113 ? 3.645 -8.183 10.889 1.00 70.00 113 VAL A O 1
ATOM 848 N N . LEU A 1 114 ? 1.962 -8.627 12.296 1.00 67.25 114 LEU A N 1
ATOM 849 C CA . LEU A 1 114 ? 2.288 -10.052 12.404 1.00 67.25 114 LEU A CA 1
ATOM 850 C C . LEU A 1 114 ? 2.252 -10.749 11.043 1.00 67.25 114 LEU A C 1
ATOM 852 O O . LEU A 1 114 ? 3.133 -11.552 10.733 1.00 67.25 114 LEU A O 1
ATOM 856 N N . VAL A 1 115 ? 1.282 -10.415 10.193 1.00 66.62 115 VAL A N 1
ATOM 857 C CA . VAL A 1 115 ? 1.226 -10.957 8.831 1.00 66.62 115 VAL A CA 1
ATOM 858 C C . VAL A 1 115 ? 2.305 -10.381 7.928 1.00 66.62 115 VAL A C 1
ATOM 860 O O . VAL A 1 115 ? 2.853 -11.129 7.128 1.00 66.62 115 VAL A O 1
ATOM 863 N N . MET A 1 116 ? 2.670 -9.105 8.063 1.00 61.88 116 MET A N 1
ATOM 864 C CA . MET A 1 116 ? 3.829 -8.551 7.352 1.00 61.88 116 MET A CA 1
ATOM 865 C C . MET A 1 116 ? 5.123 -9.304 7.671 1.00 61.88 116 MET A C 1
ATOM 867 O O . MET A 1 116 ? 5.918 -9.555 6.772 1.00 61.88 116 MET A O 1
ATOM 871 N N . ILE A 1 117 ? 5.332 -9.656 8.941 1.00 60.22 117 ILE A N 1
ATOM 872 C CA . ILE A 1 117 ? 6.549 -10.337 9.399 1.00 60.22 117 ILE A CA 1
ATOM 873 C C . ILE A 1 117 ? 6.552 -11.809 8.968 1.00 60.22 117 ILE A C 1
ATOM 875 O O . ILE A 1 117 ? 7.575 -12.324 8.525 1.00 60.22 117 ILE A O 1
ATOM 879 N N . THR A 1 118 ? 5.415 -12.496 9.099 1.00 52.41 118 THR A N 1
ATOM 880 C CA . THR A 1 118 ? 5.310 -13.940 8.817 1.00 52.41 118 THR A CA 1
ATOM 881 C C . THR A 1 118 ? 5.153 -14.251 7.333 1.00 52.41 118 THR A C 1
ATOM 883 O O . THR A 1 118 ? 5.719 -15.227 6.845 1.00 52.41 118 THR A O 1
ATOM 886 N N . CYS A 1 119 ? 4.414 -13.428 6.592 1.00 47.91 119 CYS A N 1
ATOM 887 C CA . CYS A 1 119 ? 4.305 -13.525 5.146 1.00 47.91 119 CYS A CA 1
ATOM 888 C C . CYS A 1 119 ? 5.209 -12.471 4.527 1.00 47.91 119 CYS A C 1
ATOM 890 O O . CYS A 1 119 ? 4.789 -11.337 4.307 1.00 47.91 119 CYS A O 1
ATOM 892 N N . THR A 1 120 ? 6.398 -12.881 4.102 1.00 47.09 120 THR A N 1
ATOM 893 C CA . THR A 1 120 ? 7.335 -12.067 3.315 1.00 47.09 120 THR A CA 1
ATOM 894 C C . THR A 1 120 ? 6.726 -11.514 2.005 1.00 47.09 120 THR A C 1
ATOM 896 O O . THR A 1 120 ? 7.426 -10.814 1.280 1.00 47.09 120 THR A O 1
ATOM 899 N N . ARG A 1 121 ? 5.442 -11.797 1.675 1.00 42.75 121 ARG A N 1
ATOM 900 C CA . ARG A 1 121 ? 4.734 -11.328 0.463 1.00 42.75 121 ARG A CA 1
ATOM 901 C C . ARG A 1 121 ? 3.216 -11.025 0.530 1.00 42.75 121 ARG A C 1
ATOM 903 O O . ARG A 1 121 ? 2.670 -10.727 -0.528 1.00 42.75 121 ARG A O 1
ATOM 910 N N . THR A 1 122 ? 2.490 -11.028 1.663 1.00 48.66 122 THR A N 1
ATOM 911 C CA . THR A 1 122 ? 1.002 -10.890 1.567 1.00 48.66 122 THR A CA 1
ATOM 912 C C . THR A 1 122 ? 0.302 -10.212 2.756 1.00 48.66 122 THR A C 1
ATOM 914 O O . THR A 1 122 ? -0.306 -10.865 3.597 1.00 48.66 122 THR A O 1
ATOM 917 N N . LYS A 1 123 ? 0.284 -8.871 2.784 1.00 46.00 123 LYS A N 1
ATOM 918 C CA . LYS A 1 123 ? -0.373 -8.037 3.824 1.00 46.00 123 LYS A CA 1
ATOM 919 C C . LYS A 1 123 ? -1.893 -8.211 3.949 1.00 46.00 123 LYS A C 1
ATOM 921 O O . LYS A 1 123 ? -2.478 -7.949 4.992 1.00 46.00 123 LYS A O 1
ATOM 926 N N . VAL A 1 124 ? -2.537 -8.651 2.877 1.00 52.34 124 VAL A N 1
ATOM 927 C CA . VAL A 1 124 ? -3.998 -8.692 2.732 1.00 52.34 124 VAL A CA 1
ATOM 928 C C . VAL A 1 124 ? -4.678 -9.799 3.558 1.00 52.34 124 VAL A C 1
ATOM 930 O O . VAL A 1 124 ? -5.817 -9.632 3.994 1.00 52.34 124 VAL A O 1
ATOM 933 N N . GLY A 1 125 ? -3.998 -10.920 3.821 1.00 49.44 125 GLY A N 1
ATOM 934 C CA . GLY A 1 125 ? -4.582 -12.049 4.563 1.00 49.44 125 GLY A CA 1
ATOM 935 C C . GLY A 1 125 ? -4.868 -11.740 6.040 1.00 49.44 125 GLY A C 1
ATOM 936 O O . GLY A 1 125 ? -5.792 -12.303 6.625 1.00 49.44 125 GLY A O 1
ATOM 937 N N . ALA A 1 126 ? -4.129 -10.790 6.621 1.00 50.91 126 ALA A N 1
ATOM 938 C CA . ALA A 1 126 ? -4.222 -10.398 8.029 1.00 50.91 126 ALA A CA 1
ATOM 939 C C . ALA A 1 126 ? -5.562 -9.773 8.389 1.00 50.91 126 ALA A C 1
ATOM 941 O O . ALA A 1 126 ? -6.212 -10.156 9.359 1.00 50.91 126 ALA A O 1
ATOM 942 N N . THR A 1 127 ? -5.978 -8.808 7.572 1.00 53.12 127 THR A N 1
ATOM 943 C CA . THR A 1 127 ? -7.172 -8.003 7.813 1.00 53.12 127 THR A CA 1
ATOM 944 C C . THR A 1 127 ? -8.424 -8.870 7.698 1.00 53.12 127 THR A C 1
ATOM 946 O O . THR A 1 127 ? -9.385 -8.674 8.436 1.00 53.12 127 THR A O 1
ATOM 949 N N . VAL A 1 128 ? -8.389 -9.880 6.821 1.00 52.81 128 VAL A N 1
ATOM 950 C CA . VAL A 1 128 ? -9.461 -10.871 6.649 1.00 52.81 128 VAL A CA 1
ATOM 951 C C . VAL A 1 128 ? -9.481 -11.885 7.801 1.00 52.81 128 VAL A C 1
ATOM 953 O O . VAL A 1 128 ? -10.558 -12.232 8.276 1.00 52.81 128 VAL A O 1
ATOM 956 N N . GLY A 1 129 ? -8.317 -12.320 8.295 1.00 54.41 129 GLY A N 1
ATOM 957 C CA . GLY A 1 129 ? -8.207 -13.239 9.435 1.00 54.41 129 GLY A CA 1
ATOM 958 C C . GLY A 1 129 ? -8.720 -12.646 10.752 1.00 54.41 129 GLY A C 1
ATOM 959 O O . GLY A 1 129 ? -9.486 -13.298 11.460 1.00 54.41 129 GLY A O 1
ATOM 960 N N . VAL A 1 130 ? -8.380 -11.387 11.048 1.00 55.72 130 VAL A N 1
ATOM 961 C CA . VAL A 1 130 ? -8.899 -10.672 12.232 1.00 55.72 130 VAL A CA 1
ATOM 962 C C . VAL A 1 130 ? -10.406 -10.410 12.095 1.00 55.72 130 VAL A C 1
ATOM 964 O O . VAL A 1 130 ? -11.154 -10.621 13.046 1.00 55.72 130 VAL A O 1
ATOM 967 N N . ALA A 1 131 ? -10.882 -10.060 10.895 1.00 50.53 131 ALA A N 1
ATOM 968 C CA . ALA A 1 131 ? -12.310 -9.874 10.618 1.00 50.53 131 ALA A CA 1
ATOM 969 C C . ALA A 1 131 ? -13.141 -11.170 10.717 1.00 50.53 131 ALA A C 1
ATOM 971 O O . ALA A 1 131 ? -14.332 -11.115 11.020 1.00 50.53 131 ALA A O 1
ATOM 972 N N . LEU A 1 132 ? -12.539 -12.338 10.471 1.00 51.06 132 LEU A N 1
ATOM 973 C CA . LEU A 1 132 ? -13.190 -13.643 10.635 1.00 51.06 132 LEU A CA 1
ATOM 974 C C . LEU A 1 132 ? -13.358 -14.040 12.110 1.00 51.06 132 LEU A C 1
ATOM 976 O O . LEU A 1 132 ? -14.308 -14.754 12.433 1.00 51.06 132 LEU A O 1
ATOM 980 N N . LEU A 1 133 ? -12.483 -13.554 12.998 1.00 50.03 133 LEU A N 1
ATOM 981 C CA . LEU A 1 133 ? -12.535 -13.820 14.441 1.00 50.03 133 LEU A CA 1
ATOM 982 C C . LEU A 1 133 ? -13.588 -12.973 15.185 1.00 50.03 133 LEU A C 1
ATOM 984 O O . LEU A 1 133 ? -14.063 -13.406 16.229 1.00 50.03 133 LEU A O 1
ATOM 988 N N . GLU A 1 134 ? -14.032 -11.835 14.633 1.00 50.25 134 GLU A N 1
ATOM 989 C CA . GLU A 1 134 ? -15.147 -11.030 15.185 1.00 50.25 134 GLU A CA 1
ATOM 990 C C . GLU A 1 134 ? -16.553 -11.609 14.886 1.00 50.25 134 GLU A C 1
ATOM 992 O O . GLU A 1 134 ? -17.569 -11.077 15.337 1.00 50.25 134 GLU A O 1
ATOM 997 N N . GLY A 1 135 ? -16.649 -12.719 14.146 1.00 41.69 135 GLY A N 1
ATOM 998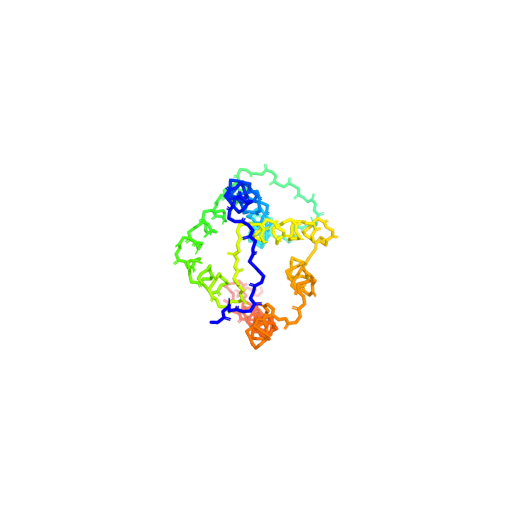 C CA . GLY A 1 135 ? -17.925 -13.341 13.786 1.00 41.69 135 GLY A CA 1
ATOM 999 C C . GLY A 1 135 ? -18.700 -12.601 12.682 1.00 41.69 135 GLY A C 1
ATOM 1000 O O . GLY A 1 135 ? -18.471 -11.437 12.359 1.00 41.69 135 GLY A O 1
ATOM 1001 N N . LYS A 1 136 ? -19.670 -13.298 12.070 1.00 46.47 136 LYS A N 1
ATOM 1002 C CA . LYS A 1 136 ? -20.395 -12.898 10.838 1.00 46.47 136 LYS A CA 1
ATOM 1003 C C . LYS A 1 136 ? -21.239 -11.603 10.928 1.00 46.47 136 LYS A C 1
ATOM 1005 O O . LYS A 1 136 ? -21.960 -11.299 9.983 1.00 46.47 136 LYS A O 1
ATOM 1010 N N . LEU A 1 137 ? -21.199 -10.854 12.033 1.00 48.22 137 LEU A N 1
ATOM 1011 C CA . LEU A 1 137 ? -22.155 -9.780 12.353 1.00 48.22 137 LEU A CA 1
ATOM 1012 C C . LEU A 1 137 ? -21.564 -8.357 12.353 1.00 48.22 137 LEU A C 1
ATOM 1014 O O . LEU A 1 137 ? -22.330 -7.393 12.344 1.00 48.22 137 LEU A O 1
ATOM 1018 N N . GLY A 1 138 ? -20.235 -8.202 12.327 1.00 52.00 138 GLY A N 1
ATOM 1019 C CA . GLY A 1 138 ? -19.566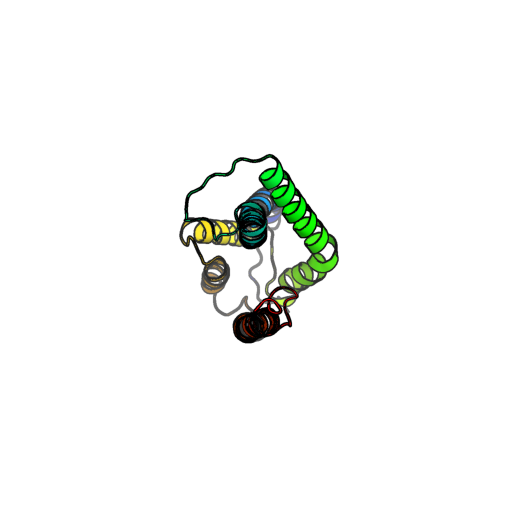 -6.891 12.277 1.00 52.00 138 GLY A CA 1
ATOM 1020 C C . GLY A 1 138 ? -19.197 -6.403 10.871 1.00 52.00 138 GLY A C 1
ATOM 1021 O O . GLY A 1 138 ? -18.921 -5.216 10.686 1.00 52.00 138 GLY A O 1
ATOM 1022 N N . LEU A 1 139 ? -19.208 -7.304 9.880 1.00 58.84 139 LEU A N 1
ATOM 1023 C CA . LEU A 1 139 ? -18.594 -7.086 8.572 1.00 58.84 139 LEU A CA 1
ATOM 1024 C C . LEU A 1 139 ? -19.624 -6.898 7.454 1.00 58.84 139 LEU A C 1
ATOM 1026 O O . LEU A 1 139 ? -20.519 -7.718 7.248 1.00 58.84 139 LEU A O 1
ATOM 1030 N N . ASN A 1 140 ? -19.453 -5.845 6.659 1.00 67.56 140 ASN A N 1
ATOM 1031 C CA . ASN A 1 140 ? -20.244 -5.639 5.450 1.00 67.56 140 ASN A CA 1
ATOM 1032 C C . ASN A 1 140 ? -19.721 -6.528 4.301 1.00 67.56 140 ASN A C 1
ATOM 1034 O O . ASN A 1 140 ? -18.921 -6.090 3.474 1.00 67.56 140 ASN A O 1
ATOM 1038 N N . PHE A 1 141 ? -20.167 -7.789 4.248 1.00 69.81 141 PHE A N 1
ATOM 1039 C CA . PHE A 1 141 ? -19.748 -8.778 3.239 1.00 69.81 141 PHE A CA 1
ATOM 1040 C C . PHE A 1 141 ? -19.888 -8.311 1.775 1.00 69.81 141 PHE A C 1
ATOM 1042 O O . PHE A 1 141 ? -18.947 -8.520 1.007 1.00 69.81 141 PHE A O 1
ATOM 1049 N N . PRO A 1 142 ? -20.979 -7.637 1.356 1.00 75.56 142 PRO A N 1
ATOM 1050 C CA . PRO A 1 142 ? -21.069 -7.063 0.011 1.00 75.56 142 PRO A CA 1
ATOM 1051 C C . PRO A 1 142 ? -19.957 -6.056 -0.311 1.00 75.56 142 PRO A C 1
ATOM 1053 O O . PRO A 1 142 ? -19.502 -5.976 -1.451 1.00 75.56 142 PRO A O 1
ATOM 1056 N N . MET A 1 143 ? -19.511 -5.280 0.679 1.00 72.38 143 MET A N 1
ATOM 1057 C CA . MET A 1 143 ? -18.390 -4.353 0.517 1.00 72.38 143 MET A CA 1
ATOM 1058 C C . MET A 1 143 ? -17.056 -5.104 0.447 1.00 72.38 143 MET A C 1
ATOM 1060 O O . MET A 1 143 ? -16.237 -4.795 -0.415 1.00 72.38 143 MET A O 1
ATOM 1064 N N . LEU A 1 144 ? -16.862 -6.126 1.288 1.00 75.81 144 LEU A N 1
ATOM 1065 C CA . LEU A 1 144 ? -15.676 -6.987 1.235 1.00 75.81 144 LEU A CA 1
ATOM 1066 C C . LEU A 1 144 ? -15.530 -7.651 -0.140 1.00 75.81 144 LEU A C 1
ATOM 1068 O O . LEU A 1 144 ? -14.454 -7.616 -0.730 1.00 75.81 144 LEU A O 1
ATOM 1072 N N . PHE A 1 145 ? -16.617 -8.203 -0.683 1.00 80.88 145 PHE A N 1
ATOM 1073 C CA . PHE A 1 145 ? -16.600 -8.840 -1.997 1.00 80.88 145 PHE A CA 1
ATOM 1074 C C . PHE A 1 145 ? -16.174 -7.863 -3.102 1.00 80.88 145 PHE A C 1
ATOM 1076 O O . PHE A 1 145 ? -15.348 -8.211 -3.940 1.00 80.88 145 PHE A O 1
ATOM 1083 N N . LYS A 1 146 ? -16.651 -6.610 -3.066 1.00 80.88 146 LYS A N 1
ATOM 1084 C CA . LYS A 1 146 ? -16.220 -5.566 -4.013 1.00 80.88 146 LYS A CA 1
ATOM 1085 C C . LYS A 1 146 ? -14.722 -5.278 -3.935 1.00 80.88 146 LYS A C 1
ATOM 1087 O O . LYS A 1 146 ? -14.111 -5.031 -4.968 1.00 80.88 146 LYS A O 1
ATOM 1092 N N . ILE A 1 147 ? -14.133 -5.317 -2.741 1.00 82.62 147 ILE A N 1
ATOM 1093 C CA . ILE A 1 147 ? -12.688 -5.119 -2.554 1.00 82.62 147 ILE A CA 1
ATOM 1094 C C . ILE A 1 147 ? -11.909 -6.281 -3.174 1.00 82.62 147 ILE A C 1
ATOM 1096 O O . ILE A 1 147 ? -10.981 -6.047 -3.941 1.00 82.62 147 ILE A O 1
ATOM 1100 N N . VAL A 1 148 ? -12.325 -7.522 -2.905 1.00 83.88 148 VAL A N 1
ATOM 1101 C CA . VAL A 1 148 ? -11.674 -8.724 -3.452 1.00 83.88 148 VAL A CA 1
ATOM 1102 C C . VAL A 1 148 ? -11.763 -8.759 -4.979 1.00 83.88 148 VAL A C 1
ATOM 1104 O O . VAL A 1 148 ? -10.759 -8.994 -5.650 1.00 83.88 148 VAL A O 1
ATOM 1107 N N . VAL A 1 149 ? -12.938 -8.459 -5.541 1.00 87.44 149 VAL A N 1
ATOM 1108 C CA . VAL A 1 149 ? -13.112 -8.319 -6.995 1.00 87.44 149 VAL A CA 1
ATOM 1109 C C . VAL A 1 149 ? -12.240 -7.188 -7.537 1.00 87.44 149 VAL A C 1
ATOM 1111 O O . VAL A 1 149 ? -11.613 -7.360 -8.578 1.00 87.44 149 VAL A O 1
ATOM 1114 N N . GLY A 1 150 ? -12.148 -6.063 -6.822 1.00 87.44 150 GLY A N 1
ATOM 1115 C CA . GLY A 1 150 ? -11.261 -4.954 -7.165 1.00 87.44 150 GLY A CA 1
ATOM 1116 C C . GLY A 1 150 ? -9.797 -5.379 -7.264 1.00 87.44 150 GLY A C 1
ATOM 1117 O O . GLY A 1 150 ? -9.143 -5.052 -8.246 1.00 87.44 150 GLY A O 1
ATOM 1118 N N . TRP A 1 151 ? -9.288 -6.165 -6.311 1.00 85.69 151 TRP A N 1
ATOM 1119 C CA . TRP A 1 151 ? -7.914 -6.678 -6.362 1.00 85.69 151 TRP A CA 1
ATOM 1120 C C . TRP A 1 151 ? -7.668 -7.597 -7.556 1.00 85.69 151 TRP A C 1
ATOM 1122 O O . TRP A 1 151 ? -6.659 -7.439 -8.243 1.00 85.69 151 TRP A O 1
ATOM 1132 N N . GLY A 1 152 ? -8.597 -8.516 -7.838 1.00 87.62 152 GLY A N 1
ATOM 1133 C CA . GLY A 1 152 ? -8.513 -9.374 -9.021 1.00 87.62 152 GLY A CA 1
ATOM 1134 C C . GLY A 1 152 ? -8.530 -8.562 -10.318 1.00 87.62 152 GLY A C 1
ATOM 1135 O O . GLY A 1 152 ? -7.686 -8.765 -11.189 1.00 87.62 152 GLY A O 1
ATOM 1136 N N . ALA A 1 153 ? -9.436 -7.588 -10.418 1.00 91.00 153 ALA A N 1
ATOM 1137 C CA . ALA A 1 153 ? -9.536 -6.701 -11.570 1.00 91.00 153 ALA A CA 1
ATOM 1138 C C . ALA A 1 153 ? -8.252 -5.887 -11.788 1.00 91.00 153 ALA A C 1
ATOM 1140 O O . ALA A 1 153 ? -7.800 -5.781 -12.924 1.00 91.00 153 ALA A O 1
ATOM 1141 N N . THR A 1 154 ? -7.618 -5.371 -10.728 1.00 91.06 154 THR A N 1
ATOM 1142 C CA . THR A 1 154 ? -6.346 -4.641 -10.846 1.00 91.06 154 THR A CA 1
ATOM 1143 C C . THR A 1 154 ? -5.264 -5.501 -11.493 1.00 91.06 154 THR A C 1
ATOM 1145 O O . THR A 1 154 ? -4.594 -5.035 -12.407 1.00 91.06 154 THR A O 1
ATOM 1148 N N . VAL A 1 155 ? -5.118 -6.766 -11.088 1.00 89.50 155 VAL A N 1
ATOM 1149 C CA . VAL A 1 155 ? -4.125 -7.677 -11.689 1.00 89.50 155 VAL A CA 1
ATOM 1150 C C . VAL A 1 155 ? -4.438 -7.933 -13.165 1.00 89.50 155 VAL A C 1
ATOM 1152 O O . VAL A 1 155 ? -3.548 -7.837 -14.011 1.00 89.50 155 VAL A O 1
ATOM 1155 N N . VAL A 1 156 ? -5.706 -8.207 -13.481 1.00 91.88 156 VAL A N 1
ATOM 1156 C CA . VAL A 1 156 ? -6.165 -8.499 -14.849 1.00 91.88 156 VAL A CA 1
ATOM 1157 C C . VAL A 1 156 ? -6.033 -7.291 -15.777 1.00 91.88 156 VAL A C 1
ATOM 1159 O O . VAL A 1 156 ? -5.845 -7.480 -16.970 1.00 91.88 156 VAL A O 1
ATOM 1162 N N . ILE A 1 157 ? -6.109 -6.062 -15.265 1.00 92.94 157 ILE A N 1
ATOM 1163 C CA . ILE A 1 157 ? -5.956 -4.843 -16.072 1.00 92.94 157 ILE A CA 1
ATOM 1164 C C . ILE A 1 157 ? -4.480 -4.444 -16.184 1.00 92.94 157 ILE A C 1
ATOM 1166 O O . ILE A 1 157 ? -3.993 -4.184 -17.284 1.00 92.94 157 ILE A O 1
ATOM 1170 N N . CYS A 1 158 ? -3.748 -4.409 -15.067 1.00 91.56 158 CYS A N 1
ATOM 1171 C CA . CYS A 1 158 ? -2.357 -3.961 -15.048 1.00 91.56 158 CYS A CA 1
ATOM 1172 C C . CYS A 1 158 ? -1.421 -4.912 -15.801 1.00 91.56 158 CYS A C 1
ATOM 1174 O O . CYS A 1 158 ? -0.538 -4.434 -16.504 1.00 91.56 158 CYS A O 1
ATOM 1176 N N . GLY A 1 159 ? -1.612 -6.232 -15.705 1.00 91.00 159 GLY A N 1
ATOM 1177 C CA . GLY A 1 159 ? -0.750 -7.206 -16.386 1.00 91.00 159 GLY A CA 1
ATOM 1178 C C . GLY A 1 159 ? -0.714 -7.012 -17.910 1.00 91.00 159 GLY A C 1
ATOM 1179 O O . GLY A 1 159 ? 0.359 -6.761 -18.464 1.00 91.00 159 GLY A O 1
ATOM 1180 N N . PRO A 1 160 ? -1.869 -7.057 -18.598 1.00 93.19 160 PRO A N 1
ATOM 1181 C CA . PRO A 1 160 ? -1.951 -6.788 -20.029 1.00 93.19 160 PRO A CA 1
ATOM 1182 C C . PRO A 1 160 ? -1.526 -5.368 -20.400 1.00 93.19 160 PRO A C 1
ATOM 1184 O O . PRO A 1 160 ? -0.861 -5.198 -21.414 1.00 93.19 160 PRO A O 1
ATOM 1187 N N . ALA A 1 161 ? -1.850 -4.354 -19.590 1.00 92.62 161 ALA A N 1
ATOM 1188 C CA . ALA A 1 161 ? -1.407 -2.986 -19.857 1.00 92.62 161 ALA A CA 1
ATOM 1189 C C . ALA A 1 161 ? 0.127 -2.881 -19.882 1.00 92.62 161 ALA A C 1
ATOM 1191 O O . ALA A 1 161 ? 0.684 -2.325 -20.827 1.00 92.62 161 ALA A O 1
ATOM 1192 N N . CYS A 1 162 ? 0.819 -3.476 -18.905 1.00 89.88 162 CYS A N 1
ATOM 1193 C CA . CYS A 1 162 ? 2.281 -3.541 -18.894 1.00 89.88 162 CYS A CA 1
ATOM 1194 C C . CYS A 1 162 ? 2.830 -4.267 -20.131 1.00 89.88 162 CYS A C 1
ATOM 1196 O O . CYS A 1 162 ? 3.782 -3.790 -20.744 1.00 89.88 162 CYS A O 1
ATOM 1198 N N . ALA A 1 163 ? 2.211 -5.383 -20.533 1.00 89.75 163 ALA A N 1
ATOM 1199 C CA . ALA A 1 163 ? 2.607 -6.114 -21.736 1.00 89.75 163 ALA A CA 1
ATOM 1200 C C . ALA A 1 163 ? 2.424 -5.277 -23.014 1.00 89.75 163 ALA A C 1
ATOM 1202 O O . ALA A 1 163 ? 3.299 -5.277 -23.874 1.00 89.75 163 ALA A O 1
ATOM 1203 N N . LEU A 1 164 ? 1.326 -4.523 -23.124 1.00 91.44 164 LEU A N 1
ATOM 1204 C CA . LEU A 1 164 ? 1.068 -3.633 -24.258 1.00 91.44 164 LEU A CA 1
ATOM 1205 C C . LEU A 1 164 ? 2.094 -2.500 -24.341 1.00 91.44 164 LEU A C 1
ATOM 1207 O O . LEU A 1 164 ? 2.620 -2.249 -25.422 1.00 91.44 164 LEU A O 1
ATOM 1211 N N . PHE A 1 165 ? 2.423 -1.854 -23.218 1.00 89.69 165 PHE A N 1
ATOM 1212 C CA . PHE A 1 165 ? 3.467 -0.824 -23.189 1.00 89.69 165 PHE A CA 1
ATOM 1213 C C . PHE A 1 165 ? 4.844 -1.388 -23.544 1.00 89.69 165 PHE A C 1
ATOM 1215 O O . PHE A 1 165 ? 5.602 -0.743 -24.265 1.00 89.69 165 PHE A O 1
ATOM 1222 N N . PHE A 1 166 ? 5.154 -2.603 -23.090 1.00 87.88 166 PHE A N 1
ATOM 1223 C CA . PHE A 1 166 ? 6.396 -3.276 -23.454 1.00 87.88 166 PHE A CA 1
ATOM 1224 C C . PHE A 1 166 ? 6.460 -3.578 -24.958 1.00 87.88 166 PHE A C 1
ATOM 1226 O O . PHE A 1 166 ? 7.443 -3.240 -25.609 1.00 87.88 166 PHE A O 1
ATOM 1233 N N . VAL A 1 167 ? 5.389 -4.138 -25.531 1.00 90.44 167 VAL A N 1
ATOM 1234 C CA . VAL A 1 167 ? 5.268 -4.391 -26.977 1.00 90.44 167 VAL A CA 1
ATOM 1235 C C . VAL A 1 167 ? 5.411 -3.091 -27.766 1.00 90.44 167 VAL A C 1
ATOM 1237 O O . VAL A 1 167 ? 6.192 -3.038 -28.710 1.00 90.44 167 VAL A O 1
ATOM 1240 N N . GLN A 1 168 ? 4.726 -2.020 -27.361 1.00 89.31 168 GLN A N 1
ATOM 1241 C CA . GLN A 1 168 ? 4.874 -0.713 -27.999 1.00 89.31 168 GLN A CA 1
ATOM 1242 C C . GLN A 1 168 ? 6.328 -0.225 -27.967 1.00 89.31 168 GLN A C 1
ATOM 1244 O O . GLN A 1 168 ? 6.793 0.317 -28.961 1.00 89.31 168 GLN A O 1
ATOM 1249 N N . GLY A 1 169 ? 7.038 -0.422 -26.853 1.00 84.69 169 GLY A N 1
ATOM 1250 C CA . GLY A 1 169 ? 8.451 -0.068 -26.728 1.00 84.69 169 GLY A CA 1
ATOM 1251 C C . GLY A 1 169 ? 9.355 -0.875 -27.660 1.00 84.69 169 GLY A C 1
ATOM 1252 O O . GLY A 1 169 ? 10.222 -0.292 -28.291 1.00 84.69 169 GLY A O 1
ATOM 1253 N N . VAL A 1 170 ? 9.129 -2.186 -27.792 1.00 83.25 170 VAL A N 1
ATOM 1254 C CA . VAL A 1 170 ? 9.925 -3.070 -28.666 1.00 83.25 170 VAL A CA 1
ATOM 1255 C C . VAL A 1 170 ? 9.705 -2.772 -30.152 1.00 83.25 170 VAL A C 1
ATOM 1257 O O . VAL A 1 170 ? 10.653 -2.823 -30.925 1.00 83.25 170 VAL A O 1
ATOM 1260 N N . TYR A 1 171 ? 8.472 -2.459 -30.558 1.00 82.12 171 TYR A N 1
ATOM 1261 C CA . TYR A 1 171 ? 8.132 -2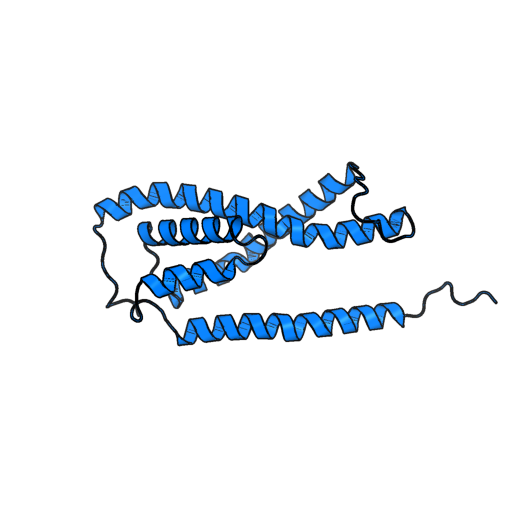.164 -31.957 1.00 82.12 171 TYR A CA 1
ATOM 1262 C C . TYR A 1 171 ? 8.180 -0.666 -32.303 1.00 82.12 171 TYR A C 1
ATOM 1264 O O . TYR A 1 171 ? 7.818 -0.282 -33.418 1.00 82.12 171 TYR A O 1
ATOM 1272 N N . ALA A 1 172 ? 8.589 0.199 -31.369 1.00 80.88 172 ALA A N 1
ATOM 1273 C CA . ALA A 1 172 ? 8.816 1.607 -31.666 1.00 80.88 172 ALA A CA 1
ATOM 1274 C C . ALA A 1 172 ? 10.028 1.743 -32.607 1.00 80.88 172 ALA A C 1
ATOM 1276 O O . ALA A 1 172 ? 11.031 1.064 -32.397 1.00 80.88 172 ALA A O 1
ATOM 1277 N N . PRO A 1 173 ? 9.974 2.612 -33.633 1.00 70.94 173 PRO A N 1
ATOM 1278 C CA . PRO A 1 173 ? 11.116 2.820 -34.515 1.00 70.94 173 PRO A CA 1
ATOM 1279 C C . PRO A 1 173 ? 12.288 3.406 -33.714 1.00 70.94 173 PRO A C 1
ATOM 1281 O O . PRO A 1 173 ? 12.220 4.546 -33.249 1.00 70.94 173 PRO A O 1
ATOM 1284 N N . PHE A 1 174 ? 13.359 2.628 -33.546 1.00 67.31 174 PHE A N 1
ATOM 1285 C CA . PHE A 1 174 ? 14.601 3.087 -32.931 1.00 67.31 174 PHE A CA 1
ATOM 1286 C C . PHE A 1 174 ? 15.525 3.684 -33.994 1.00 67.31 174 PHE A C 1
ATOM 1288 O O . PHE A 1 174 ? 15.724 3.123 -35.068 1.00 67.31 174 PHE A O 1
ATOM 1295 N N . ALA A 1 175 ? 16.128 4.831 -33.681 1.00 59.56 175 ALA A N 1
ATOM 1296 C CA . ALA A 1 175 ? 16.977 5.592 -34.602 1.00 59.56 175 ALA A CA 1
ATOM 1297 C C . ALA A 1 175 ? 18.301 4.895 -34.998 1.00 59.56 175 ALA A C 1
ATOM 1299 O O . ALA A 1 175 ? 19.067 5.466 -35.767 1.00 59.56 175 ALA A O 1
ATOM 1300 N N . TYR A 1 176 ? 18.586 3.698 -34.472 1.00 55.88 176 TYR A N 1
ATOM 1301 C CA . TYR A 1 176 ? 19.828 2.956 -34.718 1.00 55.88 176 TYR A CA 1
ATOM 1302 C C . TYR A 1 176 ? 19.679 1.755 -35.670 1.00 55.88 176 TYR A C 1
ATOM 1304 O O . TYR A 1 176 ? 20.685 1.127 -35.975 1.00 55.88 176 TYR A O 1
ATOM 1312 N N . ASP A 1 177 ? 18.483 1.481 -36.207 1.00 54.25 177 ASP A N 1
ATOM 1313 C CA . ASP A 1 177 ? 18.262 0.393 -37.183 1.00 54.25 177 ASP A CA 1
ATOM 1314 C C . ASP A 1 177 ? 18.565 0.794 -38.646 1.00 54.25 177 ASP A C 1
ATOM 1316 O O . ASP A 1 177 ? 18.208 0.081 -39.581 1.00 54.25 177 ASP A O 1
ATOM 1320 N N . THR A 1 178 ? 19.224 1.937 -38.879 1.00 53.44 178 THR A N 1
ATOM 1321 C CA . THR A 1 178 ? 19.622 2.397 -40.225 1.00 53.44 178 THR A CA 1
ATOM 1322 C C . THR A 1 178 ? 21.136 2.476 -40.404 1.00 53.44 178 THR A C 1
ATOM 1324 O O . THR A 1 178 ? 21.654 3.507 -40.840 1.00 53.44 178 THR A O 1
ATOM 1327 N N . VAL A 1 179 ? 21.860 1.410 -40.068 1.00 51.81 179 VAL A N 1
ATOM 1328 C CA . VAL A 1 179 ? 23.202 1.189 -40.620 1.00 51.81 179 VAL A CA 1
ATOM 1329 C C . VAL A 1 179 ? 23.294 -0.269 -41.060 1.00 51.81 179 VAL A C 1
ATOM 1331 O O . VAL A 1 179 ? 23.214 -1.169 -40.227 1.00 51.81 179 VAL A O 1
ATOM 1334 N N . ASP A 1 180 ? 23.385 -0.441 -42.379 1.00 45.53 180 ASP A N 1
ATOM 1335 C CA . ASP A 1 180 ? 23.696 -1.685 -43.089 1.00 45.53 180 ASP A CA 1
ATOM 1336 C C . ASP A 1 180 ? 24.965 -2.390 -42.567 1.00 45.53 180 ASP A C 1
ATOM 1338 O O . ASP A 1 180 ? 25.924 -1.686 -42.162 1.00 45.53 180 ASP A O 1
#

Organism: Ectocarpus siliculosus (NCBI:txid2880)

Foldseek 3Di:
DAPPPDDDDPVVLVVLLVVLVVLVVVLCVVVLVVQLCVQLVVVVQVVCCVVPVDGDDPPDDPVDPVSVVSSVVSSVVVVVCCVPCVVVVCCCCCPPWFPDGSVNSNQLSVQLVVCVVVPVDDSPVSNVVSVVVSPPRGGPVVVVVVVVVVVVVCCVVVVVVVVVVVVCVVPPDDPPPPDD

Secondary structure (DSSP, 8-state):
--TTS----HHHHHHHHHHHHHHHHHHHHHHHHHHHHHHHHHHHHHHHHHHHSSPPPTT-----HHHHHHHHHHHHHHHHHHHHHHHHHHHHIIIII----HHHHHHHHHHHHHHHHH-TT-THHHHHHHHHHT-TTS--HHHHHHHHHHHHHHHHHHHHHHHHHHHHHHTS--TTS---

pLDDT: mean 75.04, std 14.74, range [41.69, 93.81]

InterPro domains:
  IPR001204 Phosphate transporter [PF01384] (2-159)
  IPR001204 Phosphate transporter [PTHR11101] (4-173)